Protein AF-A0A7J9M570-F1 (afdb_monomer)

Foldseek 3Di:
DVPDDCVVPPPDDPVLVVLVVLLVCQCPDPDPVSRDDPVVSVCSNVVVDPRDDDPDDVVVVPPCVVVVVVVVVVVVVVVVVPDPDDDDDDDDDDDPDPDDDDDDDDDDD

Solvent-accessible surface area (backbone atoms only — not comparable to full-atom values): 7503 Å² total; per-residue (Å²): 123,89,87,57,68,73,87,62,65,83,82,65,62,66,70,57,53,53,48,50,53,54,51,50,55,39,62,64,38,90,51,71,90,68,32,68,54,72,67,56,51,49,34,34,74,74,64,78,38,84,74,79,83,79,85,75,61,71,76,75,70,64,63,49,73,67,55,46,59,54,49,52,50,52,53,59,56,58,71,55,74,81,58,88,73,73,88,70,92,73,91,81,90,83,86,84,80,82,78,82,80,83,88,79,91,83,90,89,134

Nearest PDB struc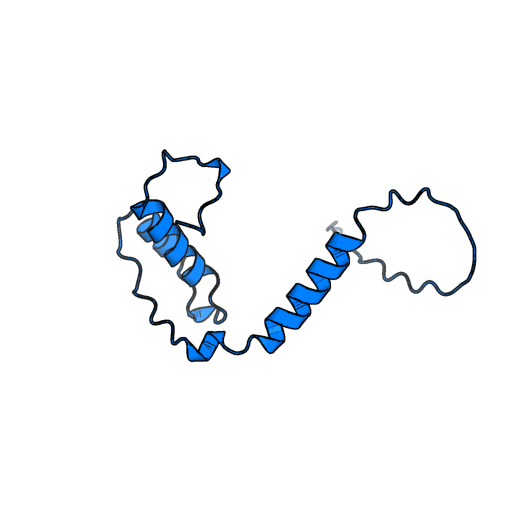tures (foldseek):
  6cth-assembly1_A  TM=9.476E-01  e=8.647E-02  Theobroma cacao

Sequence (109 aa):
MELVDPRLGTEFNEEEAIRMTKVALLCTNSSPALRPTMSEVVNMLEGRTLVPELILDPSIFADESRFGAVKDQFNRMQSRSSKTTTITQSSDSTSTVWIGSSSTLVEHQ

Radius of gyration: 22.6 Å; Cα contacts (8 Å, |Δi|>4): 29; chains: 1; bounding box: 58×63×33 Å

Mean predicted aligned error: 16.65 Å

Structure (mmCIF, N/CA/C/O backbone):
data_AF-A0A7J9M570-F1
#
_entry.id   AF-A0A7J9M570-F1
#
loop_
_atom_site.group_PDB
_atom_site.id
_atom_site.type_symbol
_atom_site.label_atom_id
_atom_site.label_alt_id
_atom_site.label_comp_id
_atom_site.label_asym_id
_atom_site.label_entity_id
_atom_site.label_seq_id
_atom_site.pdbx_PDB_ins_code
_atom_site.Cartn_x
_atom_site.Cartn_y
_atom_site.Cartn_z
_atom_site.occupancy
_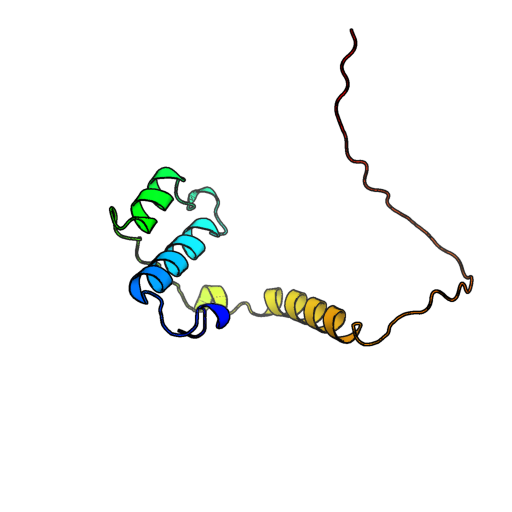atom_site.B_iso_or_equiv
_atom_site.auth_seq_id
_atom_site.auth_comp_id
_atom_site.auth_asym_id
_atom_site.auth_atom_id
_atom_site.pdbx_PDB_model_num
ATOM 1 N N . MET A 1 1 ? -15.790 -4.684 6.591 1.00 68.94 1 MET A N 1
ATOM 2 C CA . MET A 1 1 ? -14.464 -4.902 7.212 1.00 68.94 1 MET A CA 1
ATOM 3 C C . MET A 1 1 ? -14.076 -6.382 7.345 1.00 68.94 1 MET A C 1
ATOM 5 O O . MET A 1 1 ? -13.335 -6.739 8.243 1.00 68.94 1 MET A O 1
ATOM 9 N N . GLU A 1 2 ? -14.497 -7.263 6.430 1.00 79.81 2 GLU A N 1
ATOM 10 C CA . GLU A 1 2 ? -14.217 -8.713 6.530 1.00 79.81 2 GLU A CA 1
ATOM 11 C C . GLU A 1 2 ? -12.757 -9.088 6.198 1.00 79.81 2 GLU A C 1
ATOM 13 O O . GLU A 1 2 ? -12.301 -10.179 6.517 1.00 79.81 2 GLU A O 1
ATOM 18 N N . LEU A 1 3 ? -12.012 -8.164 5.578 1.00 85.38 3 LEU A N 1
ATOM 19 C CA . LEU A 1 3 ? -10.619 -8.361 5.163 1.00 85.38 3 LEU A CA 1
ATOM 20 C C . LEU A 1 3 ? -9.579 -7.993 6.239 1.00 85.38 3 LEU A C 1
ATOM 22 O O . LEU A 1 3 ? -8.393 -8.241 6.038 1.00 85.38 3 LEU A O 1
ATOM 26 N N . VAL A 1 4 ? -9.996 -7.365 7.343 1.00 91.19 4 VAL A N 1
ATOM 27 C CA . VAL A 1 4 ? -9.097 -6.951 8.432 1.00 91.19 4 VAL A CA 1
ATOM 28 C C . VAL A 1 4 ? -8.924 -8.110 9.410 1.00 91.19 4 VAL A C 1
ATOM 30 O O . VAL A 1 4 ? -9.897 -8.785 9.739 1.00 91.19 4 VAL A O 1
ATOM 33 N N . ASP A 1 5 ? -7.692 -8.349 9.873 1.00 92.38 5 ASP A N 1
ATOM 34 C CA . ASP A 1 5 ? -7.408 -9.417 10.841 1.00 92.38 5 ASP A CA 1
ATOM 35 C C . ASP A 1 5 ? -8.255 -9.209 12.119 1.00 92.38 5 ASP A C 1
ATOM 37 O O . ASP A 1 5 ? -8.123 -8.171 12.775 1.00 92.38 5 ASP A O 1
ATOM 41 N N . PRO A 1 6 ? -9.098 -10.188 12.514 1.00 91.69 6 PRO A N 1
ATOM 42 C CA . PRO A 1 6 ? -9.950 -10.086 13.700 1.00 91.69 6 PRO A CA 1
ATOM 43 C C . PRO A 1 6 ? -9.195 -9.791 15.002 1.00 91.69 6 PRO A C 1
ATOM 45 O O . PRO A 1 6 ? -9.781 -9.290 15.960 1.00 91.69 6 PRO A O 1
ATOM 48 N N . ARG A 1 7 ? -7.893 -10.096 15.061 1.00 93.12 7 ARG A N 1
ATOM 49 C CA . ARG A 1 7 ? -7.045 -9.849 16.234 1.00 93.12 7 ARG A CA 1
ATOM 50 C C . ARG A 1 7 ? -6.779 -8.366 16.494 1.00 93.12 7 ARG A C 1
ATOM 52 O O . ARG A 1 7 ? -6.374 -8.043 17.607 1.00 93.12 7 ARG A O 1
ATOM 59 N N . LEU A 1 8 ? -7.013 -7.479 15.520 1.00 90.75 8 LEU A N 1
ATOM 60 C CA . LEU A 1 8 ? -6.994 -6.023 15.732 1.00 90.75 8 LEU A CA 1
ATOM 61 C C . LEU A 1 8 ? -8.183 -5.531 16.576 1.00 90.75 8 LEU A C 1
ATOM 63 O O . LEU A 1 8 ? -8.162 -4.400 17.056 1.00 90.75 8 LEU A O 1
ATOM 67 N N . GLY A 1 9 ? -9.205 -6.366 16.789 1.00 88.56 9 GLY A N 1
ATOM 68 C CA . GLY A 1 9 ? -10.404 -5.979 17.525 1.00 88.56 9 GLY A CA 1
ATOM 69 C C . GLY A 1 9 ? -11.196 -4.892 16.796 1.00 88.56 9 GLY A C 1
ATOM 70 O O . GLY A 1 9 ? -11.276 -4.880 15.570 1.00 88.56 9 GLY A O 1
ATOM 71 N N . THR A 1 10 ? -11.810 -3.988 17.558 1.00 87.19 10 THR A N 1
ATOM 72 C CA . THR A 1 10 ? -12.638 -2.890 17.024 1.00 87.19 10 THR A CA 1
ATOM 73 C C . THR A 1 10 ? -11.926 -1.539 17.019 1.00 87.19 10 THR A C 1
ATOM 75 O O . THR A 1 10 ? -12.459 -0.574 16.484 1.00 87.19 10 THR A O 1
ATOM 78 N N . GLU A 1 11 ? -10.744 -1.446 17.628 1.00 89.81 11 GLU A N 1
ATOM 79 C CA . GLU A 1 11 ? -10.005 -0.194 17.812 1.00 89.81 11 GLU A CA 1
ATOM 80 C C . GLU A 1 11 ? -8.948 -0.009 16.718 1.00 89.81 11 GLU A C 1
ATOM 82 O O . GLU A 1 11 ? -7.751 0.076 16.984 1.00 89.81 11 GLU A O 1
ATOM 87 N N . PHE A 1 12 ? -9.384 0.043 15.461 1.00 92.38 12 PHE A N 1
ATOM 88 C CA . PHE A 1 12 ? -8.510 0.386 14.342 1.00 92.38 12 PHE A CA 1
ATOM 89 C C . PHE A 1 12 ? -9.150 1.459 13.465 1.00 92.38 12 PHE A C 1
ATOM 91 O O . PHE A 1 12 ? -10.371 1.613 13.425 1.00 92.38 12 PHE A O 1
ATOM 98 N N . ASN A 1 13 ? -8.315 2.219 12.758 1.00 93.94 13 ASN A N 1
ATOM 99 C CA . ASN A 1 13 ? -8.800 3.235 11.839 1.00 93.94 13 ASN A CA 1
ATOM 100 C C . ASN A 1 13 ? -9.273 2.581 10.529 1.00 93.94 13 ASN A C 1
ATOM 102 O O . ASN A 1 13 ? -8.485 1.987 9.787 1.00 93.94 13 ASN A O 1
ATOM 106 N N . GLU A 1 14 ? -10.572 2.687 10.251 1.00 93.12 14 GLU A N 1
ATOM 107 C CA . GLU A 1 14 ? -11.202 2.095 9.070 1.00 93.12 14 GLU A CA 1
ATOM 108 C C . GLU A 1 14 ? -10.615 2.662 7.769 1.00 93.12 14 GLU A C 1
ATOM 110 O O . GLU A 1 14 ? -10.316 1.911 6.836 1.00 93.12 14 GLU A O 1
ATOM 115 N N . GLU A 1 15 ? -10.358 3.966 7.717 1.00 93.06 15 GLU A N 1
ATOM 116 C CA . GLU A 1 15 ? -9.817 4.621 6.530 1.00 93.06 15 GLU A CA 1
ATOM 117 C C . GLU A 1 15 ? -8.386 4.161 6.214 1.00 93.06 15 GLU A C 1
ATOM 119 O O . GLU A 1 15 ? -8.026 3.999 5.046 1.00 93.06 15 GLU A O 1
ATOM 124 N N . GLU A 1 16 ? -7.563 3.929 7.236 1.00 94.81 16 GLU A N 1
ATOM 125 C CA . GLU A 1 16 ? -6.203 3.406 7.121 1.00 94.81 16 GLU A CA 1
ATOM 126 C C . GLU A 1 16 ? -6.203 1.955 6.660 1.00 94.81 16 GLU A C 1
ATOM 128 O O . GLU A 1 16 ? -5.452 1.613 5.748 1.00 94.81 16 GLU A O 1
ATOM 133 N N . ALA A 1 17 ? -7.098 1.123 7.193 1.00 94.75 17 ALA A N 1
ATOM 134 C CA . ALA A 1 17 ? -7.251 -0.252 6.734 1.00 94.75 17 ALA A CA 1
ATOM 135 C C . ALA A 1 17 ? -7.687 -0.319 5.257 1.00 94.75 17 ALA A C 1
ATOM 137 O O . ALA A 1 17 ? -7.123 -1.088 4.469 1.00 94.75 17 ALA A O 1
ATOM 138 N N . ILE A 1 18 ? -8.633 0.530 4.839 1.00 93.25 18 ILE A N 1
ATOM 139 C CA . ILE A 1 18 ? -9.050 0.636 3.431 1.00 93.25 18 ILE A CA 1
ATOM 140 C C . ILE A 1 18 ? -7.881 1.109 2.559 1.00 93.25 18 ILE A C 1
ATOM 142 O O . ILE A 1 18 ? -7.621 0.533 1.499 1.00 93.25 18 ILE A O 1
ATOM 146 N N . ARG A 1 19 ? -7.152 2.140 2.996 1.00 95.06 19 ARG A N 1
ATOM 147 C CA . ARG A 1 19 ? -5.988 2.677 2.280 1.00 95.06 19 ARG A CA 1
ATOM 148 C C . ARG A 1 19 ? -4.899 1.618 2.120 1.00 95.06 19 ARG A C 1
ATOM 150 O O . ARG A 1 19 ? -4.427 1.404 1.006 1.00 95.06 19 ARG A O 1
ATOM 157 N N . MET A 1 20 ? -4.560 0.915 3.196 1.00 95.62 20 MET A N 1
ATOM 158 C CA . MET A 1 20 ? -3.573 -0.161 3.198 1.00 95.62 20 MET A CA 1
ATOM 159 C C . MET A 1 20 ? -3.980 -1.295 2.255 1.00 95.62 20 MET A C 1
ATOM 161 O O . MET A 1 20 ? -3.149 -1.778 1.490 1.00 95.62 20 MET A O 1
ATOM 165 N N . THR A 1 21 ? -5.267 -1.650 2.221 1.00 93.81 21 THR A N 1
ATOM 166 C CA . THR A 1 21 ? -5.799 -2.656 1.288 1.00 93.81 21 THR A CA 1
ATOM 167 C C . THR A 1 21 ? -5.604 -2.233 -0.172 1.00 93.81 21 THR A C 1
ATOM 169 O O . THR A 1 21 ? -5.104 -3.013 -0.984 1.00 93.81 21 THR A O 1
ATOM 172 N N . LYS A 1 22 ? -5.937 -0.982 -0.518 1.00 93.94 22 LYS A N 1
ATOM 173 C CA . LYS A 1 22 ? -5.754 -0.460 -1.885 1.00 93.94 22 LYS A CA 1
ATOM 174 C C . LYS A 1 22 ? -4.276 -0.416 -2.289 1.00 93.94 22 LYS A C 1
ATOM 176 O O . LYS A 1 22 ? -3.931 -0.816 -3.400 1.00 93.94 22 LYS A O 1
ATOM 181 N N . VAL A 1 23 ? -3.398 0.020 -1.383 1.00 96.12 23 VAL A N 1
ATOM 182 C CA . VAL A 1 23 ? -1.944 0.048 -1.617 1.00 96.12 23 VAL A CA 1
ATOM 183 C C . VAL A 1 23 ? -1.389 -1.368 -1.798 1.00 96.12 23 VAL A C 1
ATOM 185 O O . VAL A 1 23 ? -0.623 -1.603 -2.729 1.00 96.12 23 VAL A O 1
ATOM 188 N N . ALA A 1 24 ? -1.810 -2.337 -0.980 1.00 95.25 24 ALA A N 1
ATOM 189 C CA . ALA A 1 24 ? -1.388 -3.732 -1.117 1.00 95.25 24 ALA A CA 1
ATOM 190 C C . ALA A 1 24 ? -1.782 -4.325 -2.481 1.00 95.25 24 ALA A C 1
ATOM 192 O O . ALA A 1 24 ? -0.984 -5.031 -3.106 1.00 95.25 24 ALA A O 1
ATOM 193 N N . LEU A 1 25 ? -2.978 -3.996 -2.978 1.00 92.62 25 LEU A N 1
ATOM 194 C CA . LEU A 1 25 ? -3.440 -4.435 -4.294 1.00 92.62 25 LEU A CA 1
ATOM 195 C C . LEU A 1 25 ? -2.594 -3.843 -5.438 1.00 92.62 25 LEU A C 1
ATOM 197 O O . LEU A 1 25 ? -2.250 -4.554 -6.380 1.00 92.62 25 LEU A O 1
ATOM 201 N N . LEU A 1 26 ? -2.177 -2.577 -5.330 1.00 94.12 26 LEU A N 1
ATOM 202 C CA . LEU A 1 26 ? -1.223 -1.966 -6.267 1.00 94.12 26 LEU A CA 1
ATOM 203 C C . LEU A 1 26 ? 0.154 -2.647 -6.223 1.00 94.12 26 LEU A C 1
ATOM 205 O O . LEU A 1 26 ? 0.720 -2.985 -7.262 1.00 94.12 26 LEU A O 1
ATOM 209 N N . CYS A 1 27 ? 0.691 -2.892 -5.027 1.00 96.00 27 CYS A N 1
ATOM 210 C CA . CYS A 1 27 ? 2.006 -3.514 -4.845 1.00 96.00 27 CYS A CA 1
ATOM 211 C C . CYS A 1 27 ? 2.071 -4.956 -5.366 1.00 96.00 27 CYS A C 1
ATOM 213 O O . CYS A 1 27 ? 3.125 -5.413 -5.810 1.00 96.00 27 CYS A O 1
ATOM 215 N N . THR A 1 28 ? 0.948 -5.675 -5.325 1.00 94.19 28 THR A N 1
ATOM 216 C CA . THR A 1 28 ? 0.838 -7.070 -5.778 1.00 94.19 28 THR A CA 1
ATOM 217 C C . THR A 1 28 ? 0.369 -7.200 -7.227 1.00 94.19 28 THR A C 1
ATOM 219 O O . THR A 1 28 ? 0.064 -8.305 -7.677 1.00 94.19 28 THR A O 1
ATOM 222 N N . ASN A 1 29 ? 0.363 -6.103 -7.996 1.00 91.00 29 ASN A N 1
ATOM 223 C CA . ASN A 1 29 ? -0.041 -6.133 -9.396 1.00 91.00 29 ASN A CA 1
ATOM 224 C C . ASN A 1 29 ? 0.769 -7.177 -10.191 1.00 91.00 29 ASN A C 1
ATOM 226 O O . ASN A 1 29 ? 1.998 -7.297 -10.055 1.00 91.00 29 ASN A O 1
ATOM 230 N N . SER A 1 30 ? 0.061 -7.944 -11.025 1.00 88.12 30 SER A N 1
ATOM 231 C CA . SER A 1 30 ? 0.651 -8.988 -11.870 1.00 88.12 30 SER A CA 1
ATOM 232 C C . SER A 1 30 ? 1.663 -8.417 -12.862 1.00 88.12 30 SER A C 1
ATOM 234 O O . SER A 1 30 ? 2.650 -9.080 -13.164 1.00 88.12 30 SER A O 1
ATOM 236 N N . SER A 1 31 ? 1.453 -7.181 -13.327 1.00 90.06 31 SER A N 1
ATOM 237 C CA . SER A 1 31 ? 2.430 -6.442 -14.122 1.00 90.06 31 SER A CA 1
ATOM 238 C C . SER A 1 31 ? 3.411 -5.708 -13.199 1.00 90.06 31 SER A C 1
ATOM 240 O O . SER A 1 31 ? 3.000 -4.775 -12.502 1.00 90.06 31 SER A O 1
ATOM 242 N N .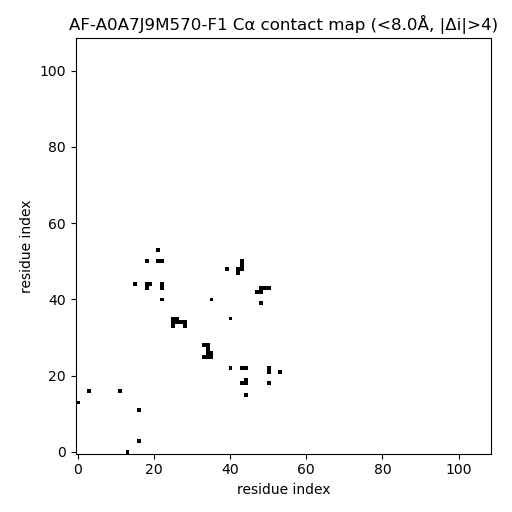 PRO A 1 32 ? 4.714 -6.057 -13.197 1.00 94.75 32 PRO A N 1
ATOM 243 C CA . PRO A 1 32 ? 5.706 -5.373 -12.368 1.00 94.75 32 PRO A CA 1
ATOM 244 C C . PRO A 1 32 ? 5.827 -3.879 -12.680 1.00 94.75 32 PRO A C 1
ATOM 246 O O . PRO A 1 32 ? 6.085 -3.093 -11.777 1.00 94.75 32 PRO A O 1
ATOM 249 N N . ALA A 1 33 ? 5.599 -3.486 -13.937 1.00 94.62 33 ALA A N 1
ATOM 250 C CA . ALA A 1 33 ? 5.683 -2.096 -14.382 1.00 94.62 33 ALA A CA 1
ATOM 251 C C . ALA A 1 33 ? 4.565 -1.199 -13.820 1.00 94.62 33 ALA A C 1
ATOM 253 O O . ALA A 1 33 ? 4.694 0.019 -13.857 1.00 94.62 33 ALA A O 1
ATOM 254 N N . LEU A 1 34 ? 3.474 -1.788 -13.319 1.00 92.81 34 LEU A N 1
ATOM 255 C CA . LEU A 1 34 ? 2.367 -1.058 -12.692 1.00 92.81 34 LEU A CA 1
ATOM 256 C C . LEU A 1 34 ? 2.494 -0.981 -11.165 1.00 92.81 34 LEU A C 1
ATOM 258 O O . LEU A 1 34 ? 1.643 -0.376 -10.514 1.00 92.81 34 LEU A O 1
ATOM 262 N N . ARG A 1 35 ? 3.515 -1.613 -10.574 1.00 96.25 35 ARG A N 1
ATOM 263 C CA . ARG A 1 35 ? 3.743 -1.545 -9.129 1.00 96.25 35 ARG A CA 1
ATOM 264 C C . ARG A 1 35 ? 4.321 -0.172 -8.770 1.00 96.25 35 ARG A C 1
ATOM 266 O O . ARG A 1 35 ? 5.234 0.284 -9.458 1.00 96.25 35 ARG A O 1
ATOM 273 N N . PRO A 1 36 ? 3.836 0.471 -7.698 1.00 97.12 36 PRO A N 1
ATOM 274 C CA . PRO A 1 36 ? 4.362 1.755 -7.259 1.00 97.12 36 PRO A CA 1
ATOM 275 C C . PRO A 1 36 ? 5.798 1.622 -6.746 1.00 97.12 36 PRO A C 1
ATOM 277 O O . PRO A 1 36 ? 6.208 0.584 -6.217 1.00 97.12 36 PRO A O 1
ATOM 280 N N . THR A 1 37 ? 6.556 2.708 -6.850 1.00 97.94 37 THR A N 1
ATOM 281 C CA . THR A 1 37 ? 7.841 2.843 -6.162 1.00 97.94 37 THR A CA 1
ATOM 282 C C . THR A 1 37 ? 7.635 2.854 -4.647 1.00 97.94 37 THR A C 1
ATOM 284 O O . THR A 1 37 ? 6.595 3.280 -4.144 1.00 97.94 37 THR A O 1
ATOM 287 N N . MET A 1 38 ? 8.652 2.454 -3.880 1.00 98.06 38 MET A N 1
ATOM 288 C CA . MET A 1 38 ? 8.560 2.478 -2.413 1.00 98.06 38 MET A CA 1
ATOM 289 C C . MET A 1 38 ? 8.294 3.884 -1.855 1.00 98.06 38 MET A C 1
ATOM 291 O O . MET A 1 38 ? 7.594 4.017 -0.856 1.00 98.06 38 MET A O 1
ATOM 295 N N . SER A 1 39 ? 8.791 4.936 -2.512 1.00 98.38 39 SER A N 1
ATOM 296 C CA . SER A 1 39 ? 8.482 6.325 -2.152 1.00 98.38 39 SER A CA 1
ATOM 297 C C . SER A 1 39 ? 7.003 6.664 -2.325 1.00 98.38 39 SER A C 1
ATOM 299 O O . SER A 1 39 ? 6.416 7.300 -1.453 1.00 98.38 39 SER A O 1
ATOM 301 N N . GLU A 1 40 ? 6.379 6.223 -3.418 1.00 97.81 40 GLU A N 1
ATOM 302 C CA . GLU A 1 40 ? 4.942 6.415 -3.633 1.00 97.81 40 GLU A CA 1
ATOM 303 C C . GLU A 1 40 ? 4.125 5.618 -2.617 1.00 97.81 40 GLU A C 1
ATOM 305 O O . GLU A 1 40 ? 3.168 6.149 -2.061 1.00 97.81 40 GLU A O 1
ATOM 310 N N . VAL A 1 41 ? 4.529 4.377 -2.318 1.00 98.06 41 VAL A N 1
ATOM 311 C CA . VAL A 1 41 ? 3.896 3.543 -1.282 1.00 98.06 41 VAL A CA 1
ATOM 312 C C . VAL A 1 41 ? 3.887 4.257 0.065 1.00 98.06 41 VAL A C 1
ATOM 314 O O . VAL A 1 41 ? 2.833 4.371 0.685 1.00 98.06 41 VAL A O 1
ATOM 317 N N . VAL A 1 42 ? 5.036 4.773 0.505 1.00 98.06 42 VAL A N 1
ATOM 318 C CA . VAL A 1 42 ? 5.162 5.476 1.789 1.00 98.06 42 VAL A CA 1
ATOM 319 C C . VAL A 1 42 ? 4.303 6.743 1.805 1.00 98.06 42 VAL A C 1
ATOM 321 O O . VAL A 1 42 ? 3.508 6.923 2.725 1.00 98.06 42 VAL A O 1
ATOM 324 N N . ASN A 1 43 ? 4.358 7.557 0.746 1.00 98.31 43 ASN A N 1
ATOM 325 C CA . ASN A 1 43 ? 3.524 8.755 0.634 1.00 98.31 43 ASN A CA 1
ATOM 326 C C . ASN A 1 43 ? 2.022 8.437 0.662 1.00 98.31 43 ASN A C 1
ATOM 328 O O . ASN A 1 43 ? 1.251 9.181 1.270 1.00 98.31 43 ASN A O 1
ATOM 332 N N . MET A 1 44 ? 1.598 7.341 0.025 1.00 97.88 44 MET A N 1
ATOM 333 C C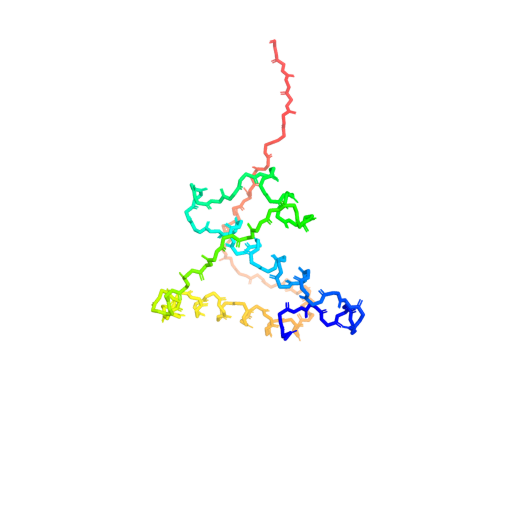A . MET A 1 44 ? 0.212 6.883 0.077 1.00 97.88 44 MET A CA 1
ATOM 334 C C . MET A 1 44 ? -0.176 6.444 1.489 1.00 97.88 44 MET A C 1
ATOM 336 O O . MET A 1 44 ? -1.199 6.902 1.986 1.00 97.88 44 MET A O 1
ATOM 340 N N . LEU A 1 45 ? 0.627 5.600 2.149 1.00 97.62 45 LEU A N 1
ATOM 341 C CA . LEU A 1 45 ? 0.336 5.070 3.489 1.00 97.62 45 LEU A CA 1
ATOM 342 C C . LEU A 1 45 ? 0.271 6.170 4.555 1.00 97.62 45 LEU A C 1
ATOM 344 O O . LEU A 1 45 ? -0.654 6.178 5.363 1.00 97.62 45 LEU A O 1
ATOM 348 N N . GLU A 1 46 ? 1.184 7.140 4.499 1.00 97.38 46 GLU A N 1
ATOM 349 C CA . GLU A 1 46 ? 1.200 8.307 5.390 1.00 97.38 46 GLU A CA 1
ATOM 350 C C . GLU A 1 46 ? 0.113 9.344 5.048 1.00 97.38 46 GLU A C 1
ATOM 352 O O . GLU A 1 46 ? 0.023 10.386 5.695 1.00 97.38 46 GLU A O 1
ATOM 357 N N . GLY A 1 47 ? -0.704 9.097 4.017 1.00 94.75 47 GLY A N 1
ATOM 358 C CA . GLY A 1 47 ? -1.798 9.981 3.612 1.00 94.75 47 GLY A CA 1
ATOM 359 C C . GLY A 1 47 ? -1.347 11.281 2.939 1.00 94.75 47 GLY A C 1
ATOM 360 O O . GLY A 1 47 ? -2.154 12.192 2.772 1.00 94.75 47 GLY A O 1
ATOM 361 N N . ARG A 1 48 ? -0.078 11.381 2.525 1.00 96.88 48 ARG A N 1
ATOM 362 C CA . ARG A 1 48 ? 0.466 12.543 1.798 1.00 96.88 48 ARG A CA 1
ATOM 363 C C . ARG A 1 48 ? 0.030 12.577 0.335 1.00 96.88 48 ARG A C 1
ATOM 365 O O . ARG A 1 48 ? 0.124 13.615 -0.316 1.00 96.88 48 ARG A O 1
ATOM 372 N N . THR A 1 49 ? -0.401 11.446 -0.214 1.00 94.88 49 THR A N 1
ATOM 373 C CA . THR A 1 49 ? -0.855 11.325 -1.604 1.00 94.88 49 THR A CA 1
ATOM 374 C C . THR A 1 49 ? -2.051 10.384 -1.687 1.00 94.88 49 THR A C 1
ATOM 376 O O . THR A 1 49 ? -2.154 9.423 -0.926 1.00 94.88 49 THR A O 1
ATOM 379 N N . LEU A 1 50 ? -2.974 10.672 -2.608 1.00 92.75 50 LEU A N 1
ATOM 380 C CA . LEU A 1 50 ? -4.141 9.827 -2.846 1.00 92.75 50 LEU A CA 1
ATOM 381 C C . LEU A 1 50 ? -3.732 8.507 -3.502 1.00 92.75 50 LEU A C 1
ATOM 383 O O . LEU A 1 50 ? -2.851 8.473 -4.359 1.00 92.75 50 LEU A O 1
ATOM 387 N N . VAL A 1 51 ? -4.419 7.430 -3.126 1.00 94.06 51 VAL A N 1
ATOM 388 C CA . VAL A 1 51 ? -4.255 6.132 -3.784 1.00 94.06 51 VAL A CA 1
ATOM 389 C C . VAL A 1 51 ? -5.043 6.151 -5.097 1.00 94.06 51 VAL A C 1
ATOM 391 O O . VAL A 1 51 ? -6.240 6.450 -5.045 1.00 94.06 51 VAL A O 1
ATOM 394 N N . PRO A 1 52 ? -4.420 5.834 -6.249 1.00 88.75 52 PRO A N 1
ATOM 395 C CA . PRO A 1 52 ? -5.123 5.736 -7.522 1.00 88.75 52 PRO A CA 1
ATOM 396 C C . PRO A 1 52 ? -6.341 4.815 -7.432 1.00 88.75 52 PRO A C 1
ATOM 398 O O . PRO A 1 52 ? -6.295 3.758 -6.795 1.00 88.75 52 PRO A O 1
ATOM 401 N N . GLU A 1 53 ? -7.439 5.218 -8.067 1.00 80.06 53 GLU A N 1
ATOM 402 C CA . GLU A 1 53 ? -8.650 4.407 -8.102 1.00 80.06 53 GLU A CA 1
ATOM 403 C C . GLU A 1 53 ? -8.418 3.155 -8.950 1.00 80.06 53 GLU A C 1
ATOM 405 O O . GLU A 1 53 ? -7.995 3.220 -10.105 1.00 80.06 53 GLU A O 1
ATOM 410 N N . LEU A 1 54 ? -8.678 1.994 -8.353 1.00 74.31 54 LEU A N 1
ATOM 411 C CA . LEU A 1 54 ? -8.538 0.714 -9.025 1.00 74.31 54 LEU A CA 1
ATOM 412 C C . LEU A 1 54 ? -9.858 0.389 -9.707 1.00 74.31 54 LEU A C 1
ATOM 414 O O . LEU A 1 54 ? -10.819 -0.010 -9.052 1.00 74.31 54 LEU A O 1
ATOM 418 N N . ILE A 1 55 ? -9.903 0.557 -11.026 1.00 71.00 55 ILE A N 1
ATOM 419 C CA . ILE A 1 55 ? -11.012 0.054 -11.833 1.00 71.00 55 ILE A CA 1
ATOM 420 C C . ILE A 1 55 ? -10.800 -1.452 -11.973 1.00 71.00 55 ILE A C 1
ATOM 422 O O . ILE A 1 55 ? -10.036 -1.918 -12.817 1.00 71.00 55 ILE A O 1
ATOM 426 N N . LEU A 1 56 ? -11.430 -2.215 -11.086 1.00 64.19 56 LEU A 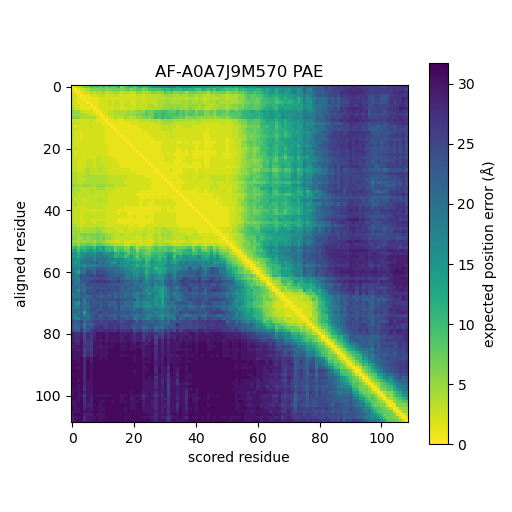N 1
ATOM 427 C CA . LEU A 1 56 ? -11.476 -3.664 -11.194 1.00 64.19 56 LEU A CA 1
ATOM 428 C C . LEU A 1 56 ? -12.643 -4.013 -12.109 1.00 64.19 56 LEU A C 1
ATOM 430 O O . LEU A 1 56 ? -13.798 -3.841 -11.726 1.00 64.19 56 LEU A O 1
ATOM 434 N N . ASP A 1 57 ? -12.346 -4.481 -13.319 1.00 64.75 57 ASP A N 1
ATOM 435 C CA . ASP A 1 57 ? -13.357 -5.129 -14.144 1.00 64.75 57 ASP A CA 1
ATOM 436 C C . ASP A 1 57 ? -13.634 -6.515 -13.529 1.00 64.75 57 ASP A C 1
ATOM 438 O O . ASP A 1 57 ? -12.727 -7.359 -13.495 1.00 64.75 57 ASP A O 1
ATOM 442 N N . PRO A 1 58 ? -14.846 -6.772 -13.002 1.00 60.12 58 PRO A N 1
ATOM 443 C CA . PRO A 1 58 ? -15.172 -8.047 -12.371 1.00 60.12 58 PRO A CA 1
ATOM 444 C C . PRO A 1 58 ? -15.011 -9.250 -13.314 1.00 60.12 58 PRO A C 1
ATOM 446 O O . PRO A 1 58 ? -14.846 -10.371 -12.834 1.00 60.12 58 PRO A O 1
ATOM 449 N N . SER A 1 59 ? -14.982 -9.043 -14.636 1.00 64.75 59 SER A N 1
ATOM 450 C CA . SER A 1 59 ? -14.718 -10.111 -15.608 1.00 64.75 59 SER A CA 1
ATOM 451 C C . SER A 1 59 ? -13.289 -10.675 -15.541 1.00 64.75 59 SER A C 1
ATOM 453 O O . SER A 1 59 ? -13.081 -11.835 -15.892 1.00 64.75 59 SER A O 1
ATOM 455 N N . ILE A 1 60 ? -12.309 -9.912 -15.036 1.00 61.19 60 ILE A N 1
ATOM 456 C CA . ILE A 1 60 ? -10.897 -10.332 -14.938 1.00 61.19 60 ILE A CA 1
ATOM 457 C C . ILE A 1 60 ? -10.682 -11.343 -13.798 1.00 61.19 60 ILE A C 1
ATOM 459 O O . ILE A 1 60 ? -9.812 -12.208 -13.887 1.00 61.19 60 ILE A O 1
ATOM 463 N N . PHE A 1 61 ? -11.491 -11.266 -12.739 1.00 57.81 61 PHE A N 1
ATOM 464 C CA . PHE A 1 61 ? -11.391 -12.142 -11.565 1.00 57.81 61 PHE A CA 1
ATOM 465 C C . PHE A 1 61 ? -12.286 -13.387 -11.651 1.00 57.81 61 PHE A C 1
ATOM 467 O O . PHE A 1 61 ? -12.169 -14.275 -10.811 1.00 57.81 61 PHE A O 1
ATOM 474 N N . ALA A 1 62 ? -13.150 -13.472 -12.668 1.00 56.47 62 ALA A N 1
ATOM 475 C CA . ALA A 1 62 ? -14.082 -14.581 -12.866 1.00 56.47 62 ALA A CA 1
ATOM 476 C C . ALA A 1 6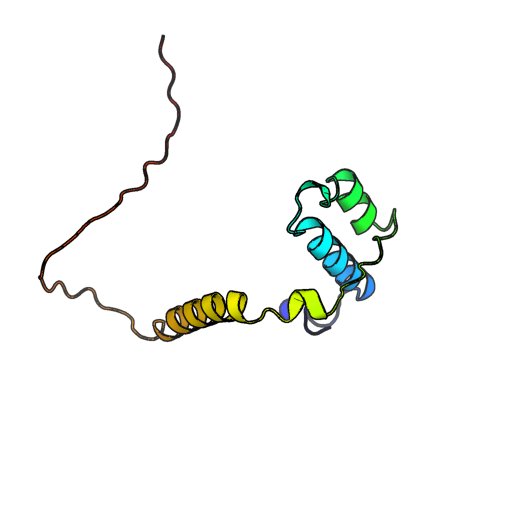2 ? -13.429 -15.865 -13.417 1.00 56.47 62 ALA A C 1
ATOM 478 O O . ALA A 1 62 ? -14.098 -16.894 -13.503 1.00 56.47 62 ALA A O 1
ATOM 479 N N . ASP A 1 63 ? -12.132 -15.858 -13.760 1.00 59.00 63 ASP A N 1
ATOM 480 C CA . ASP A 1 63 ? -11.398 -17.093 -14.078 1.00 59.00 63 ASP A CA 1
ATOM 481 C C . ASP A 1 63 ? -10.984 -17.828 -12.790 1.00 59.00 63 ASP A C 1
ATOM 483 O O . ASP A 1 63 ? -9.813 -18.005 -12.443 1.00 59.00 63 ASP A O 1
ATOM 487 N N . GLU A 1 64 ? -12.010 -18.248 -12.057 1.00 57.25 64 GLU A N 1
ATOM 488 C CA . GLU A 1 64 ? -11.962 -19.000 -10.805 1.00 57.25 64 GLU A CA 1
ATOM 489 C C . GLU A 1 64 ? -11.274 -20.371 -10.982 1.00 57.25 64 GLU A C 1
ATOM 491 O O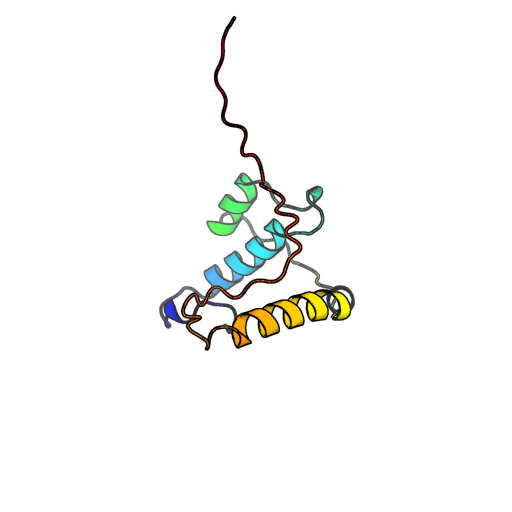 . GLU A 1 64 ? -10.831 -20.985 -10.010 1.00 57.25 64 GLU A O 1
ATOM 496 N N . SER A 1 65 ? -11.103 -20.832 -12.231 1.00 61.81 65 SER A N 1
ATOM 497 C CA . SER A 1 65 ? -10.550 -22.149 -12.572 1.00 61.81 65 SER A CA 1
ATOM 498 C C . SER A 1 65 ? -9.094 -22.335 -12.120 1.00 61.81 65 SER A C 1
ATOM 500 O O . SER A 1 65 ? -8.700 -23.424 -11.698 1.00 61.81 65 SER A O 1
ATOM 502 N N . ARG A 1 66 ? -8.296 -21.258 -12.135 1.00 59.88 66 ARG A N 1
ATOM 503 C CA . ARG A 1 66 ? -6.870 -21.280 -11.748 1.00 59.88 66 ARG A CA 1
ATOM 504 C C . ARG A 1 66 ? -6.691 -21.272 -10.239 1.00 59.88 66 ARG A C 1
ATOM 506 O O . ARG A 1 66 ? -5.832 -21.966 -9.698 1.00 59.88 66 ARG A O 1
ATOM 513 N N . PHE A 1 67 ? -7.496 -20.451 -9.570 1.00 64.56 67 PHE A N 1
ATOM 514 C CA . PHE A 1 67 ? -7.466 -20.309 -8.121 1.00 64.56 67 PHE A CA 1
ATOM 515 C C . PHE A 1 67 ? -8.079 -21.536 -7.439 1.00 64.56 67 PHE A C 1
ATOM 517 O O . PHE A 1 67 ? -7.576 -21.965 -6.402 1.00 64.56 67 PHE A O 1
ATOM 524 N N . GLY A 1 68 ? -9.086 -22.158 -8.065 1.00 66.81 68 GLY A N 1
ATOM 525 C CA . GLY A 1 68 ? -9.690 -23.416 -7.627 1.00 66.81 68 GLY A CA 1
ATOM 526 C C . GLY A 1 68 ? -8.662 -24.531 -7.439 1.00 66.81 68 GLY A C 1
ATOM 527 O O . GLY A 1 68 ? -8.599 -25.122 -6.367 1.00 66.81 68 GLY A O 1
ATOM 528 N N . ALA A 1 69 ? -7.760 -24.740 -8.405 1.00 74.38 69 ALA A N 1
ATOM 529 C CA . ALA A 1 69 ? -6.725 -25.774 -8.296 1.00 74.38 69 ALA A CA 1
ATOM 530 C C . ALA A 1 69 ? -5.776 -25.560 -7.096 1.00 74.38 69 ALA A C 1
ATOM 532 O O . ALA A 1 69 ? -5.413 -26.511 -6.398 1.00 74.38 69 ALA A O 1
ATOM 533 N N . VAL A 1 70 ? -5.397 -24.306 -6.821 1.00 78.75 70 VAL A N 1
ATOM 534 C CA . VAL A 1 70 ? -4.548 -23.946 -5.670 1.00 78.75 70 VAL A CA 1
ATOM 535 C C . VAL A 1 70 ? -5.321 -24.092 -4.354 1.00 78.75 70 VAL A C 1
ATOM 537 O O . VAL A 1 70 ? -4.794 -24.626 -3.375 1.00 78.75 70 VAL A O 1
ATOM 540 N N . LYS A 1 71 ? -6.592 -23.672 -4.331 1.00 76.88 71 LYS A N 1
ATOM 541 C CA . LYS A 1 71 ? -7.505 -23.817 -3.188 1.00 76.88 71 LYS A CA 1
ATOM 542 C C . LYS A 1 71 ? -7.715 -25.288 -2.824 1.00 76.88 71 LYS A C 1
ATOM 544 O O . LYS A 1 71 ? -7.625 -25.645 -1.649 1.00 76.88 71 LYS A O 1
ATOM 549 N N . ASP A 1 72 ? -7.924 -26.145 -3.817 1.00 79.12 72 ASP A N 1
ATOM 550 C CA . ASP A 1 72 ? -8.112 -27.584 -3.635 1.00 79.12 72 ASP A CA 1
ATOM 551 C C . ASP A 1 72 ? -6.857 -28.247 -3.062 1.00 79.12 72 ASP A C 1
ATOM 553 O O . ASP A 1 72 ? -6.941 -29.062 -2.137 1.00 79.12 72 ASP A O 1
ATOM 557 N N . GLN A 1 73 ? -5.673 -27.853 -3.544 1.00 79.00 73 GLN A N 1
ATOM 558 C CA . GLN A 1 73 ? -4.404 -28.320 -2.991 1.00 79.00 73 GLN A CA 1
ATOM 559 C C . GLN A 1 73 ? -4.238 -27.906 -1.523 1.00 79.00 73 GLN A C 1
ATOM 561 O O . GLN A 1 73 ? -3.887 -28.741 -0.685 1.00 79.00 73 GLN A O 1
ATOM 566 N N . PHE A 1 74 ? -4.522 -26.645 -1.196 1.00 78.31 74 PHE A N 1
ATOM 567 C CA . PHE A 1 74 ? -4.425 -26.127 0.168 1.00 78.31 74 PHE A CA 1
ATOM 568 C C . PHE A 1 74 ? -5.391 -26.835 1.129 1.00 78.31 74 PHE A C 1
ATOM 570 O O . PHE A 1 74 ? -4.994 -27.263 2.217 1.00 78.31 74 PHE A O 1
ATOM 577 N N . ASN A 1 75 ? -6.638 -27.049 0.708 1.00 80.06 75 ASN A N 1
ATOM 578 C CA . ASN A 1 75 ? -7.625 -27.804 1.480 1.00 80.06 75 ASN A CA 1
ATOM 579 C C . ASN A 1 75 ? -7.159 -29.248 1.723 1.00 80.06 75 ASN A C 1
ATOM 581 O O . ASN A 1 75 ? -7.228 -29.746 2.848 1.00 80.06 75 ASN A O 1
ATOM 585 N N . ARG A 1 76 ? -6.590 -29.902 0.700 1.00 78.81 76 ARG A N 1
ATOM 586 C CA . ARG A 1 76 ? -6.035 -31.260 0.813 1.00 78.81 76 ARG A CA 1
ATOM 587 C C . ARG A 1 76 ? -4.846 -31.336 1.777 1.00 78.81 76 ARG A C 1
ATOM 589 O O . ARG A 1 76 ? -4.665 -32.362 2.436 1.00 78.81 76 ARG A O 1
ATOM 596 N N . MET A 1 77 ? -4.042 -30.274 1.873 1.00 71.56 77 MET A N 1
ATOM 597 C CA . MET A 1 77 ? -2.947 -30.173 2.844 1.00 71.56 77 MET A CA 1
ATOM 598 C C . MET A 1 77 ? -3.465 -30.000 4.278 1.00 71.56 77 MET A C 1
ATOM 600 O O . MET A 1 77 ? -2.987 -30.699 5.171 1.00 71.56 77 MET A O 1
ATOM 604 N N . GLN A 1 78 ? -4.479 -29.158 4.505 1.00 62.06 78 GLN A N 1
ATOM 605 C CA . GLN A 1 78 ? -5.064 -28.966 5.839 1.00 62.06 78 GLN A CA 1
ATOM 606 C C . GLN A 1 78 ? -5.765 -30.222 6.380 1.00 62.06 78 GLN A C 1
ATOM 608 O O . GLN A 1 78 ? -5.615 -30.544 7.558 1.00 62.06 78 GLN A O 1
ATOM 613 N N . SER A 1 79 ? -6.452 -31.004 5.539 1.00 57.78 79 SER A N 1
ATOM 614 C CA . SER A 1 79 ? -7.105 -32.251 5.979 1.00 57.78 79 SER A CA 1
ATOM 615 C C . SER A 1 79 ? -6.130 -33.360 6.406 1.00 57.78 79 SER A C 1
ATOM 617 O O . SER A 1 79 ? -6.538 -34.310 7.073 1.00 57.78 79 SER A O 1
ATOM 619 N N . ARG A 1 80 ? -4.835 -33.268 6.063 1.00 57.16 80 ARG A N 1
ATOM 620 C CA . ARG A 1 80 ? -3.804 -34.202 6.564 1.00 57.16 80 ARG A CA 1
ATOM 621 C C . ARG A 1 80 ? -3.282 -33.832 7.957 1.00 57.16 80 ARG A C 1
ATOM 623 O O . ARG A 1 80 ? -2.585 -34.647 8.555 1.00 57.16 80 ARG A O 1
ATOM 630 N N . SER A 1 81 ? -3.663 -32.676 8.504 1.00 54.78 81 SER A N 1
ATOM 631 C CA . SER A 1 81 ? -3.190 -32.175 9.804 1.00 54.78 81 SER A CA 1
ATOM 632 C C . SER A 1 81 ? -3.851 -32.837 11.031 1.00 54.78 81 SER A C 1
ATOM 634 O O . SER A 1 81 ? -3.642 -32.409 12.161 1.00 54.78 81 SER A O 1
ATOM 636 N N . SER A 1 82 ? -4.623 -33.918 10.852 1.00 53.41 82 SER A N 1
ATOM 637 C CA . SER A 1 82 ? -5.161 -34.728 11.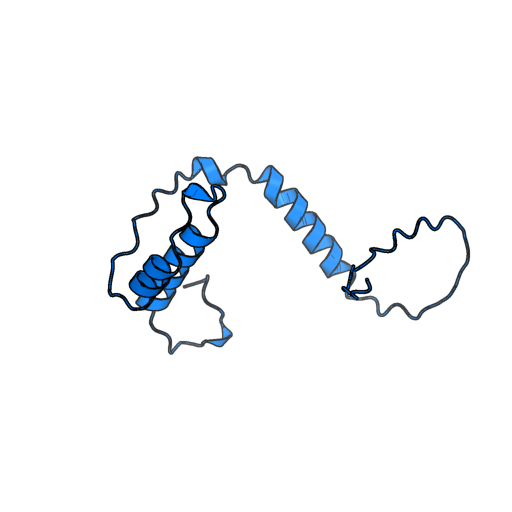965 1.00 53.41 82 SER A CA 1
ATOM 638 C C . SER A 1 82 ? -4.548 -36.125 12.085 1.00 53.41 82 SER A C 1
ATOM 640 O O . SER A 1 82 ? -5.126 -37.000 12.726 1.00 53.41 82 SER A O 1
ATOM 642 N N . LYS A 1 83 ? -3.361 -36.365 11.521 1.00 42.19 83 LYS A N 1
ATOM 643 C CA . LYS A 1 83 ? -2.555 -37.532 11.903 1.00 42.19 83 LYS A CA 1
ATOM 644 C C . LYS A 1 83 ? -1.163 -37.083 12.300 1.00 42.19 83 LYS A C 1
ATOM 646 O O . LYS A 1 83 ? -0.310 -36.863 11.449 1.00 42.19 83 LYS A O 1
ATOM 651 N N . THR A 1 84 ? -0.934 -37.018 13.607 1.00 44.97 84 THR A N 1
ATOM 652 C CA . THR A 1 84 ? 0.385 -37.215 14.204 1.00 44.97 84 THR A CA 1
ATOM 653 C C . THR A 1 84 ? 0.919 -38.540 13.661 1.00 44.97 84 THR A C 1
ATOM 655 O O . THR A 1 84 ? 0.541 -39.615 14.121 1.00 44.97 84 THR A O 1
ATOM 658 N N . THR A 1 85 ? 1.711 -38.495 12.593 1.00 43.31 85 THR A N 1
ATOM 659 C CA . THR A 1 85 ? 2.381 -39.681 12.073 1.00 43.31 85 THR A CA 1
ATOM 660 C C . THR A 1 85 ? 3.557 -39.965 12.987 1.00 43.31 85 THR A C 1
ATOM 662 O O . THR A 1 85 ? 4.616 -39.352 12.862 1.00 43.31 85 THR A O 1
ATOM 665 N N . THR A 1 86 ? 3.368 -40.900 13.914 1.00 38.22 86 THR A N 1
ATOM 666 C CA . THR A 1 86 ? 4.473 -41.691 14.451 1.00 38.22 86 THR A CA 1
ATOM 667 C C . THR A 1 86 ? 5.272 -42.223 13.266 1.00 38.22 86 THR A C 1
ATOM 669 O O . THR A 1 86 ? 4.707 -42.826 12.353 1.00 38.22 86 THR A O 1
ATOM 672 N N . ILE A 1 87 ? 6.576 -41.955 13.253 1.00 39.31 87 ILE A N 1
ATOM 673 C CA . ILE A 1 87 ? 7.504 -42.499 12.265 1.00 39.31 87 ILE A CA 1
ATOM 674 C C . ILE A 1 87 ? 7.502 -44.018 12.448 1.00 39.31 87 ILE A C 1
ATOM 676 O O . ILE A 1 87 ? 8.117 -44.541 13.373 1.00 39.31 87 ILE A O 1
ATOM 680 N N . THR A 1 88 ? 6.788 -44.735 11.588 1.00 40.97 88 THR A N 1
ATOM 681 C CA . THR A 1 88 ? 6.949 -46.179 11.434 1.00 40.97 88 THR A CA 1
ATOM 682 C C . THR A 1 88 ? 7.602 -46.400 10.084 1.00 40.97 88 THR A C 1
ATOM 684 O O . THR A 1 88 ? 6.986 -46.210 9.036 1.00 40.97 88 THR A O 1
ATOM 687 N N . GLN A 1 89 ? 8.892 -46.730 10.124 1.00 45.50 89 GLN A N 1
ATOM 688 C CA . GLN A 1 89 ? 9.633 -47.190 8.960 1.00 45.50 89 GLN A CA 1
ATOM 689 C C . GLN A 1 89 ? 8.944 -48.449 8.429 1.00 45.50 89 GLN A C 1
ATOM 691 O O . GLN A 1 89 ? 8.857 -49.458 9.124 1.00 45.50 89 GLN A O 1
ATOM 696 N N . SER A 1 90 ? 8.438 -48.379 7.205 1.00 42.16 90 SER A N 1
ATOM 697 C CA . SER A 1 90 ? 8.126 -49.559 6.409 1.00 42.16 90 SER A CA 1
ATOM 698 C C . SER A 1 90 ? 8.607 -49.279 4.993 1.00 42.16 90 SER A C 1
ATOM 700 O O . SER A 1 90 ? 8.293 -48.247 4.400 1.00 42.16 90 SER A O 1
ATOM 702 N N . SER A 1 91 ? 9.504 -50.147 4.548 1.00 47.66 91 SER A N 1
ATOM 703 C CA . SER A 1 91 ? 10.169 -50.118 3.256 1.00 47.66 91 SER A CA 1
ATOM 704 C C . SER A 1 91 ? 9.158 -50.341 2.137 1.00 47.66 91 SER A C 1
ATOM 706 O O . SER A 1 91 ? 8.354 -51.258 2.237 1.00 47.66 91 SER A O 1
ATOM 708 N N . ASP A 1 92 ? 9.206 -49.519 1.089 1.00 43.47 92 ASP A N 1
ATOM 709 C CA . ASP A 1 92 ? 9.429 -49.998 -0.278 1.00 43.47 92 ASP A CA 1
ATOM 710 C C . ASP A 1 92 ? 9.703 -48.821 -1.232 1.00 43.47 92 ASP A C 1
ATOM 712 O O . ASP A 1 92 ? 9.215 -47.702 -1.080 1.00 43.47 92 ASP A O 1
ATOM 716 N N . SER A 1 93 ? 10.623 -49.081 -2.153 1.00 44.88 93 SER A N 1
ATOM 717 C CA . SER A 1 93 ? 11.550 -48.138 -2.776 1.00 44.88 93 SER A CA 1
ATOM 718 C C . SER A 1 93 ? 10.983 -47.316 -3.937 1.00 44.88 93 SER A C 1
ATOM 720 O O . SER A 1 93 ? 10.405 -47.869 -4.866 1.00 44.88 93 SER A O 1
ATOM 722 N N . THR A 1 94 ? 11.281 -46.012 -3.958 1.00 41.47 94 THR A N 1
ATOM 723 C CA . THR A 1 94 ? 11.947 -45.279 -5.067 1.00 41.47 94 THR A CA 1
ATOM 724 C C . THR A 1 94 ? 12.087 -43.804 -4.675 1.00 41.47 94 THR A C 1
ATOM 726 O O . THR A 1 94 ? 11.201 -42.978 -4.876 1.00 41.47 94 THR A O 1
ATOM 729 N N . SER A 1 95 ? 13.214 -43.467 -4.047 1.00 40.00 95 SER A N 1
ATOM 730 C CA . SER A 1 95 ? 13.563 -42.107 -3.648 1.00 40.00 95 SER A CA 1
ATOM 731 C C . SER A 1 95 ? 14.311 -41.389 -4.775 1.00 40.00 95 SER A C 1
ATOM 733 O O . SER A 1 95 ? 15.483 -41.649 -5.027 1.00 40.00 95 SER A O 1
ATOM 735 N N . THR A 1 96 ? 13.676 -40.419 -5.428 1.00 47.25 96 THR A N 1
ATOM 736 C CA . THR A 1 96 ? 14.414 -39.341 -6.105 1.00 47.25 96 THR A CA 1
ATOM 737 C C . THR A 1 96 ? 14.322 -38.097 -5.234 1.00 47.25 96 THR A C 1
ATOM 739 O O . THR A 1 96 ? 13.414 -37.281 -5.377 1.00 47.25 96 THR A O 1
ATOM 742 N N . VAL A 1 97 ? 15.244 -37.992 -4.276 1.00 49.09 97 VAL A N 1
ATOM 743 C CA . VAL A 1 97 ? 15.411 -36.808 -3.427 1.00 49.09 97 VAL A CA 1
ATOM 744 C C . VAL A 1 97 ? 16.156 -35.759 -4.246 1.00 49.09 97 VAL A C 1
ATOM 746 O O . VAL A 1 97 ? 17.350 -35.897 -4.494 1.00 49.09 97 VAL A O 1
ATOM 749 N N . TRP A 1 98 ? 15.459 -34.711 -4.679 1.00 43.84 98 TRP A N 1
ATOM 750 C CA . TRP A 1 98 ? 16.112 -33.505 -5.182 1.00 43.84 98 TRP A CA 1
ATOM 751 C C . TRP A 1 98 ? 16.503 -32.649 -3.982 1.00 43.84 98 TRP A C 1
ATOM 753 O O . TRP A 1 98 ? 15.683 -31.943 -3.398 1.00 43.84 98 TRP A O 1
ATOM 763 N N . ILE A 1 99 ? 17.765 -32.777 -3.577 1.00 56.28 99 ILE A N 1
ATOM 764 C CA . ILE A 1 99 ? 18.389 -31.897 -2.594 1.00 56.28 99 ILE A CA 1
ATOM 765 C C . ILE A 1 99 ? 18.614 -30.552 -3.287 1.00 56.28 99 ILE A C 1
ATOM 767 O O . ILE A 1 99 ? 19.394 -30.456 -4.232 1.00 56.28 99 ILE A O 1
ATOM 771 N N . GLY A 1 100 ? 17.908 -29.520 -2.827 1.00 38.31 100 GLY A N 1
ATOM 772 C CA . GLY A 1 100 ? 18.212 -28.140 -3.184 1.00 38.31 100 GLY A CA 1
ATOM 773 C C . GLY A 1 100 ? 19.558 -27.741 -2.586 1.00 38.31 100 GLY A C 1
ATOM 774 O O . GLY A 1 100 ? 19.757 -27.843 -1.377 1.00 38.31 100 GLY A O 1
ATOM 775 N N . SER A 1 101 ? 20.492 -27.302 -3.425 1.00 41.69 101 SER A N 1
ATOM 776 C CA . SER A 1 101 ? 21.757 -26.736 -2.962 1.00 41.69 101 SER A CA 1
ATOM 777 C C . SER A 1 101 ? 21.611 -25.226 -2.781 1.00 41.69 101 SER A C 1
ATOM 779 O O . SER A 1 101 ? 21.442 -24.492 -3.751 1.00 41.69 101 SER A O 1
ATOM 781 N N . SER A 1 102 ? 21.697 -24.768 -1.531 1.00 44.62 102 SER A N 1
ATOM 782 C CA . SER A 1 102 ? 21.984 -23.372 -1.193 1.00 44.62 102 SER A CA 1
ATOM 783 C C . SER A 1 102 ? 23.450 -23.072 -1.509 1.00 44.62 102 SER A C 1
ATOM 785 O O . SER A 1 102 ? 24.339 -23.740 -0.984 1.00 44.62 102 SER A O 1
ATOM 787 N N . SER A 1 103 ? 23.720 -22.066 -2.339 1.00 53.81 103 SER A N 1
ATOM 788 C CA . SER A 1 103 ? 25.075 -21.550 -2.551 1.00 53.81 103 SER A CA 1
ATOM 789 C C . SER A 1 103 ? 25.359 -20.433 -1.548 1.00 53.81 103 SER A C 1
ATOM 791 O O . SER A 1 103 ? 24.819 -19.337 -1.667 1.00 53.81 103 SER A O 1
ATOM 793 N N . THR A 1 104 ? 26.212 -20.703 -0.561 1.00 49.19 104 THR A N 1
ATOM 794 C CA . THR A 1 104 ? 26.871 -19.670 0.252 1.00 49.19 104 THR A CA 1
ATOM 795 C C . THR A 1 104 ? 28.320 -19.507 -0.203 1.00 49.19 104 THR A C 1
ATOM 797 O O . THR A 1 104 ? 29.029 -20.488 -0.410 1.00 49.19 104 THR A O 1
ATOM 800 N N . LEU A 1 105 ? 28.709 -18.246 -0.374 1.00 47.66 105 LEU A N 1
ATOM 801 C CA . LEU A 1 105 ? 29.977 -17.707 -0.872 1.00 47.66 105 LEU A CA 1
ATOM 802 C C . LEU A 1 105 ? 31.183 -18.050 0.032 1.00 47.66 105 LEU A C 1
ATOM 804 O O . LEU A 1 105 ? 31.080 -17.838 1.238 1.00 47.66 105 LEU A O 1
ATOM 808 N N . VAL A 1 106 ? 32.329 -18.460 -0.541 1.00 39.69 106 VAL A N 1
ATOM 809 C CA . VAL A 1 106 ? 33.683 -18.229 0.022 1.00 39.69 106 VAL A CA 1
ATOM 810 C C . VAL A 1 106 ? 34.680 -18.001 -1.126 1.00 39.69 106 VAL A C 1
ATOM 812 O O . VAL A 1 106 ? 34.748 -18.776 -2.077 1.00 39.69 106 VAL A O 1
ATOM 815 N N . GLU A 1 107 ? 35.411 -16.899 -1.012 1.00 34.91 107 GLU A N 1
ATOM 816 C CA . GLU A 1 107 ? 36.436 -16.338 -1.896 1.00 34.91 107 GLU A CA 1
ATOM 817 C C . GLU A 1 107 ? 37.786 -17.065 -1.733 1.00 34.91 107 GLU A C 1
ATOM 819 O O . GLU A 1 107 ? 38.157 -17.392 -0.609 1.00 34.91 107 GLU A O 1
ATOM 824 N N . HIS A 1 108 ? 38.528 -17.297 -2.824 1.00 32.16 108 HIS A N 1
ATOM 825 C CA . HIS A 1 108 ? 39.991 -17.472 -2.820 1.00 32.16 108 HIS A CA 1
ATOM 826 C C . HIS A 1 108 ? 40.527 -17.442 -4.266 1.00 32.16 108 HIS A C 1
ATOM 828 O O . HIS A 1 108 ? 40.407 -18.438 -4.978 1.00 32.16 108 HIS A O 1
ATOM 834 N N . GLN A 1 109 ? 41.096 -16.307 -4.691 1.00 37.31 109 GLN A N 1
ATOM 835 C CA . GLN A 1 109 ? 42.441 -16.192 -5.287 1.00 37.31 109 GLN A CA 1
ATOM 836 C C . GLN A 1 109 ? 42.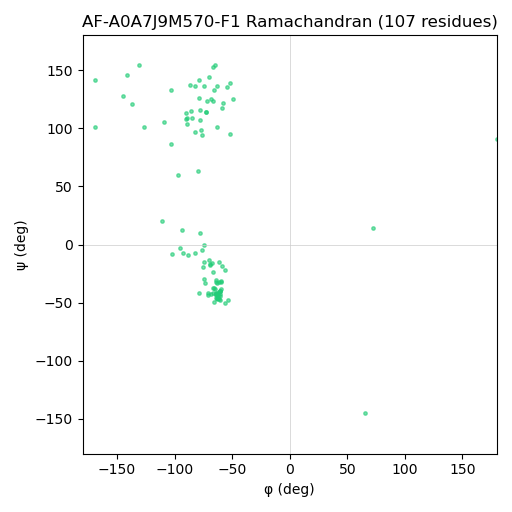760 -14.735 -5.623 1.00 37.31 109 GLN A C 1
ATOM 838 O O . GLN A 1 109 ? 41.990 -14.123 -6.394 1.00 37.31 109 GLN A O 1
#

Secondary structure (DSSP, 8-state):
-TTS-GGGTT-S-HHHHHHHHHHHHHHT-SSGGGSPPHHHHHHHHTTSSPPPP----HHHH--HHHHHHHHHHHHHHHTTTT---------------------------

pLDDT: mean 73.61, std 21.52, range [32.16, 98.38]

InterPro domains:
  IPR011009 Protein kinase-like domain superfamily [SSF56112] (2-71)
  IPR052059 Cysteine-rich Ser/Thr receptor-like kinase [PTHR47973] (1-87)

Organism: Gossypium schwendimanii (NCBI:txid34291)